Protein AF-A0A210QZW3-F1 (afdb_monomer)

InterPro domains:
  IPR011598 Myc-type, basic helix-loop-helix (bHLH) domain [PF00010] (37-69)
  IPR011598 Myc-type, basic helix-loop-helix (bHLH) domain [PS50888] (17-69)
  IPR036638 Helix-loop-helix DNA-binding domain superfamily [G3DSA:4.10.280.10] (28-85)
  IPR036638 Helix-loop-helix DNA-binding domain superfamily [SSF47459] (36-73)

Radius of gyration: 28.35 Å; Cα contacts (8 Å, |Δi|>4): 28; chains: 1; bounding box: 64×70×61 Å

Sequence (133 aa):
MKMVQFNSIKKSKRSSTQTIARKHLKLHLKRVRDREYARLRDMVPSIASKNKVSKVTVIEEAVKYIDELHRALIERLNSKGLQDGVINEANVKEFVHNMMPQTFFKKDESASCFEKQQKVPTFLLQRRGPKSL

Foldseek 3Di:
DDDDDDPDPPPPDDDPVRVVVVVVVVVVVVVVVVVVLLVLQCPQVVRNPPPDDDSVRSVVSSVVVVVVVVVVVVVVCVVVPPDPDDPDVVVVVVVCPVVDPPVVPPPPPPPPPPPPPPPPPPVPPDDPDDDDD

pLDDT: mean 76.06, std 19.1, range [36.03, 98.5]

Secondary structure (DSSP, 8-state):
---------------HHHHHHHHHHHHHHHHHHHHHHHHHHHH-HHHHT-S---HHHHHHHHHHHHHHHHHHHHHHHHHTT--TT---HHHHHHHHHHHS-GGGGS--TT-----------GGG----PPPP-

Mean predicted aligned error: 16.61 Å

Organism: Mizuhopecten yessoensis (NCBI:txid6573)

Solvent-accessible surface area (backbone atoms only — not comparable to full-atom values): 8670 Å² total; per-residue (Å²): 136,86,83,83,81,78,82,76,80,76,80,74,78,75,51,70,68,59,54,52,54,51,50,52,51,54,50,51,57,47,51,53,52,55,50,53,53,49,55,51,31,62,72,29,79,95,46,43,86,48,93,82,72,53,74,65,56,50,52,56,52,42,52,52,51,52,53,53,52,51,52,55,49,52,53,52,41,48,75,70,66,65,58,94,87,72,89,42,71,65,59,51,50,53,49,50,55,75,73,43,68,75,76,76,74,58,76,70,83,72,80,77,75,78,78,82,77,81,66,74,61,75,89,73,67,77,80,78,72,84,82,80,132

Nearest PDB structures (foldseek):
  2lfh-assembly1_B  TM=8.316E-01  e=2.696E+00  Homo sapiens

Structure (mmCIF, N/CA/C/O backbone):
data_AF-A0A210QZW3-F1
#
_entry.id   AF-A0A210QZW3-F1
#
loop_
_atom_site.group_PDB
_atom_site.id
_atom_site.type_symbol
_atom_site.label_atom_id
_atom_site.label_alt_id
_atom_site.label_comp_id
_atom_site.label_asym_id
_atom_site.label_entity_id
_atom_site.label_seq_id
_atom_site.pdbx_PDB_ins_code
_atom_site.Cartn_x
_atom_site.Cartn_y
_atom_site.Cartn_z
_atom_site.occupancy
_atom_site.B_iso_or_equiv
_atom_site.auth_seq_id
_atom_site.auth_comp_id
_atom_site.auth_asym_id
_atom_site.auth_atom_id
_atom_site.pdbx_PDB_model_num
ATOM 1 N N . MET A 1 1 ? 52.819 34.566 -19.203 1.00 49.50 1 MET A N 1
ATOM 2 C CA . MET A 1 1 ? 51.460 34.040 -18.933 1.00 49.50 1 MET A CA 1
ATOM 3 C C . MET A 1 1 ? 51.534 32.516 -18.955 1.00 49.50 1 MET A C 1
ATOM 5 O O . MET A 1 1 ? 51.955 31.971 -19.965 1.00 49.50 1 MET A O 1
ATOM 9 N N . LYS A 1 2 ? 51.258 31.827 -17.837 1.00 44.25 2 LYS A N 1
ATOM 10 C CA . LYS A 1 2 ? 51.309 30.353 -17.759 1.00 44.25 2 LYS A CA 1
ATOM 11 C C . LYS A 1 2 ? 49.942 29.792 -18.157 1.00 44.25 2 LYS A C 1
ATOM 13 O O . LYS A 1 2 ? 48.949 30.113 -17.515 1.00 44.25 2 LYS A O 1
ATOM 18 N N . MET A 1 3 ? 49.896 28.983 -19.214 1.00 46.06 3 MET A N 1
ATOM 19 C CA . MET A 1 3 ? 48.684 28.263 -19.604 1.00 46.06 3 MET A CA 1
ATOM 20 C C . MET A 1 3 ? 48.433 27.113 -18.629 1.00 46.06 3 MET A C 1
ATOM 22 O O . MET A 1 3 ? 49.252 26.204 -18.503 1.00 46.06 3 MET A O 1
ATOM 26 N N . VAL A 1 4 ? 47.298 27.162 -17.936 1.00 56.53 4 VAL A N 1
ATOM 27 C CA . VAL A 1 4 ? 46.815 26.075 -17.082 1.00 56.53 4 VAL A CA 1
ATOM 28 C C . VAL A 1 4 ? 46.264 24.981 -17.995 1.00 56.53 4 VAL A C 1
ATOM 30 O O . VAL A 1 4 ? 45.258 25.173 -18.675 1.00 56.53 4 VAL A O 1
ATOM 33 N N . GLN A 1 5 ? 46.949 23.840 -18.052 1.00 56.00 5 GLN A N 1
ATOM 34 C CA . GLN A 1 5 ? 46.470 22.665 -18.773 1.00 56.00 5 GLN A CA 1
ATOM 35 C C . GLN A 1 5 ? 45.329 22.020 -17.980 1.00 56.00 5 GLN A C 1
ATOM 37 O O . GLN A 1 5 ? 45.529 21.503 -16.882 1.00 56.00 5 GLN A O 1
ATOM 42 N N . PHE A 1 6 ? 44.120 22.040 -18.537 1.00 57.53 6 PHE A N 1
ATOM 43 C CA . PHE A 1 6 ? 42.998 21.279 -18.001 1.00 57.53 6 PHE A CA 1
ATOM 44 C C . PHE A 1 6 ? 43.184 19.799 -18.354 1.00 57.53 6 PHE A C 1
ATOM 46 O O . PHE A 1 6 ? 43.071 19.401 -19.514 1.00 57.53 6 PHE A O 1
ATOM 53 N N . ASN A 1 7 ? 43.465 18.971 -17.347 1.00 56.75 7 ASN A N 1
ATOM 54 C CA . ASN A 1 7 ? 43.489 17.519 -17.493 1.00 56.75 7 ASN A CA 1
ATOM 55 C C . ASN A 1 7 ? 42.099 17.019 -17.909 1.00 56.75 7 ASN A C 1
ATOM 57 O O . ASN A 1 7 ? 41.169 16.958 -17.105 1.00 56.75 7 ASN A O 1
ATOM 61 N N . SER A 1 8 ? 41.961 16.642 -19.179 1.00 57.78 8 SER A N 1
ATOM 62 C CA . SER A 1 8 ? 40.765 15.980 -19.691 1.00 57.78 8 SER A CA 1
ATOM 63 C C . SER A 1 8 ? 40.627 14.615 -19.011 1.00 57.78 8 SER A C 1
ATOM 65 O O . SER A 1 8 ? 41.413 13.697 -19.261 1.00 57.78 8 SER A O 1
ATOM 67 N N . ILE A 1 9 ? 39.652 14.485 -18.105 1.00 63.25 9 ILE A N 1
ATOM 68 C CA . ILE A 1 9 ? 39.302 13.222 -17.447 1.00 63.25 9 ILE A CA 1
ATOM 69 C C . ILE A 1 9 ? 38.885 12.241 -18.547 1.00 63.25 9 ILE A C 1
ATOM 71 O O . ILE A 1 9 ? 37.761 12.280 -19.052 1.00 63.25 9 ILE A O 1
ATOM 75 N N . LYS A 1 10 ? 39.808 11.360 -18.945 1.00 57.06 10 LYS A N 1
ATOM 76 C CA . LYS A 1 10 ? 39.552 10.304 -19.927 1.00 57.06 10 LYS A CA 1
ATOM 77 C C . LYS A 1 10 ? 38.410 9.434 -19.397 1.00 57.06 10 LYS A C 1
ATOM 79 O O . LYS A 1 10 ? 38.593 8.663 -18.455 1.00 57.06 10 LYS A O 1
ATOM 84 N N . LYS A 1 11 ? 37.217 9.547 -19.991 1.00 55.38 11 LYS A N 1
ATOM 85 C CA . LYS A 1 11 ? 36.086 8.646 -19.724 1.00 55.38 11 LYS A CA 1
ATOM 86 C C . LYS A 1 11 ? 36.483 7.240 -20.183 1.00 55.38 11 LYS A C 1
ATOM 88 O O . LYS A 1 11 ? 36.298 6.887 -21.344 1.00 55.38 11 LYS A O 1
ATOM 93 N N . SER A 1 12 ? 37.073 6.455 -19.282 1.00 62.25 12 SER A N 1
ATOM 94 C CA . SER A 1 12 ? 37.402 5.050 -19.526 1.00 62.25 12 SER A CA 1
ATOM 95 C C . SER A 1 12 ? 36.129 4.307 -19.935 1.00 62.25 12 SER A C 1
ATOM 97 O O . SER A 1 12 ? 35.140 4.280 -19.192 1.00 62.25 12 SER A O 1
ATOM 99 N N . LYS A 1 13 ? 36.121 3.767 -21.160 1.00 68.25 13 LYS A N 1
ATOM 100 C CA . LYS A 1 13 ? 35.009 2.973 -21.685 1.00 68.25 13 LYS A CA 1
ATOM 101 C C . LYS A 1 13 ? 34.882 1.734 -20.802 1.00 68.25 13 LYS A C 1
ATOM 103 O O . LYS A 1 13 ? 35.793 0.916 -20.724 1.00 68.25 13 LYS A O 1
ATOM 108 N N . ARG A 1 14 ? 33.762 1.632 -20.089 1.00 70.25 14 ARG A N 1
ATOM 109 C CA . ARG A 1 14 ? 33.485 0.519 -19.175 1.00 70.25 14 ARG A CA 1
ATOM 110 C C . ARG A 1 14 ? 33.540 -0.800 -19.943 1.00 70.25 14 ARG A C 1
ATOM 112 O O . ARG A 1 14 ? 32.916 -0.921 -20.994 1.00 70.25 14 ARG A O 1
ATOM 119 N N . SER A 1 15 ? 34.254 -1.784 -19.399 1.00 83.62 15 SER A N 1
ATOM 120 C CA . SER A 1 15 ? 34.321 -3.132 -19.974 1.00 83.62 15 SER A CA 1
ATOM 121 C C . SER A 1 15 ? 32.919 -3.753 -20.085 1.00 83.62 15 SER A C 1
ATOM 123 O O . SER A 1 15 ? 32.055 -3.519 -19.231 1.00 83.62 15 SER A O 1
ATOM 125 N N . SER A 1 16 ? 32.690 -4.562 -21.125 1.00 86.94 16 SER A N 1
ATOM 126 C CA . SER A 1 16 ? 31.427 -5.284 -21.357 1.00 86.94 16 SER A CA 1
ATOM 127 C C . SER A 1 16 ? 30.983 -6.065 -20.110 1.00 86.94 16 SER A C 1
ATOM 129 O O . SER A 1 16 ? 29.848 -5.920 -19.649 1.00 86.94 16 SER A O 1
ATOM 131 N N . THR A 1 17 ? 31.919 -6.761 -19.455 1.00 86.94 17 THR A N 1
ATOM 132 C CA . THR A 1 17 ? 31.678 -7.499 -18.204 1.00 86.94 17 THR A CA 1
ATOM 133 C C . THR A 1 17 ? 31.187 -6.588 -17.077 1.00 86.94 17 THR A C 1
ATOM 135 O O . THR A 1 17 ? 30.251 -6.931 -16.355 1.00 86.94 17 THR A O 1
ATOM 138 N N . GLN A 1 18 ? 31.757 -5.383 -16.953 1.00 89.50 18 GLN A N 1
ATOM 139 C CA . GLN A 1 18 ? 31.333 -4.404 -15.947 1.00 89.50 18 GLN A CA 1
ATOM 140 C C . GLN A 1 18 ? 29.904 -3.908 -16.214 1.00 89.50 18 GLN A C 1
ATOM 142 O O . GLN A 1 18 ? 29.139 -3.656 -15.279 1.00 89.50 18 GLN A O 1
ATOM 147 N N . THR A 1 19 ? 29.527 -3.774 -17.484 1.00 91.06 19 THR A N 1
ATOM 148 C CA . THR A 1 19 ? 28.177 -3.362 -17.883 1.00 91.06 19 THR A CA 1
ATOM 149 C C . THR A 1 19 ? 27.149 -4.444 -17.556 1.00 91.06 19 THR A C 1
ATOM 151 O O . THR A 1 19 ? 26.099 -4.138 -16.982 1.00 91.06 19 THR A O 1
ATOM 154 N N . ILE A 1 20 ? 27.474 -5.711 -17.832 1.00 93.00 20 ILE A N 1
ATOM 155 C CA . ILE A 1 20 ? 26.628 -6.864 -17.496 1.00 93.00 20 ILE A CA 1
ATOM 156 C C . ILE A 1 20 ? 26.433 -6.958 -15.978 1.00 93.00 20 ILE A C 1
ATOM 158 O O . ILE A 1 20 ? 25.292 -6.971 -15.5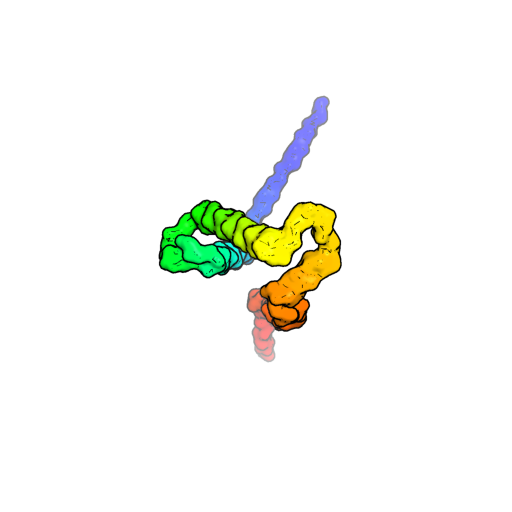12 1.00 93.00 20 ILE A O 1
ATOM 162 N N . ALA A 1 21 ? 27.514 -6.917 -15.193 1.00 93.88 21 ALA A N 1
ATOM 163 C CA . ALA A 1 21 ? 27.440 -6.979 -13.731 1.00 93.88 21 ALA A CA 1
ATOM 164 C C . ALA A 1 21 ? 26.524 -5.885 -13.146 1.00 93.88 21 ALA A C 1
ATOM 166 O O . ALA A 1 21 ? 25.654 -6.158 -12.315 1.00 93.88 21 ALA A O 1
ATOM 167 N N . ARG A 1 22 ? 26.637 -4.648 -13.648 1.00 91.81 22 ARG A N 1
ATOM 168 C CA . ARG A 1 22 ? 25.761 -3.533 -13.247 1.00 91.81 22 ARG A CA 1
ATOM 169 C C . ARG A 1 22 ? 24.295 -3.769 -13.606 1.00 91.81 22 ARG A C 1
ATOM 171 O O . ARG A 1 22 ? 23.417 -3.412 -12.821 1.00 91.81 22 ARG A O 1
ATOM 178 N N . LYS A 1 23 ? 24.016 -4.361 -14.771 1.00 94.94 23 LYS A N 1
ATOM 179 C CA . LYS A 1 23 ? 22.649 -4.702 -15.192 1.00 94.94 23 LYS A CA 1
ATOM 180 C C . LYS A 1 23 ? 22.024 -5.730 -14.247 1.00 94.94 23 LYS A C 1
ATOM 182 O O . LYS A 1 23 ? 20.883 -5.534 -13.827 1.00 94.94 23 LYS A O 1
ATOM 187 N N . HIS A 1 24 ? 22.775 -6.763 -13.863 1.00 95.38 24 HIS A N 1
ATOM 188 C CA . HIS A 1 24 ? 22.319 -7.760 -12.888 1.00 95.38 24 HIS A CA 1
ATOM 189 C C . HIS A 1 24 ? 22.030 -7.137 -11.521 1.00 95.38 24 HIS A C 1
ATOM 191 O O . HIS A 1 24 ? 20.953 -7.372 -10.972 1.00 95.38 24 HIS A O 1
ATOM 197 N N . LEU A 1 25 ? 22.924 -6.281 -11.016 1.00 96.00 25 LEU A N 1
ATOM 198 C CA . LEU A 1 25 ? 22.706 -5.563 -9.757 1.00 96.00 25 LEU A CA 1
ATOM 199 C C . LEU A 1 25 ? 21.445 -4.688 -9.814 1.00 96.00 25 LEU A C 1
ATOM 201 O O . LEU A 1 25 ? 20.597 -4.760 -8.927 1.00 96.00 25 LEU A O 1
ATOM 205 N N . LYS A 1 26 ? 21.272 -3.902 -10.884 1.00 96.31 26 LYS A N 1
ATOM 206 C CA . LYS A 1 26 ? 20.090 -3.042 -11.066 1.00 96.31 26 LYS A CA 1
ATOM 207 C C . LYS A 1 26 ? 18.792 -3.853 -11.082 1.00 96.31 26 LYS A C 1
ATOM 209 O O . LYS A 1 26 ? 17.797 -3.432 -10.494 1.00 96.31 26 LYS A O 1
ATOM 214 N N . LEU A 1 27 ? 18.796 -5.007 -11.749 1.00 97.38 27 LEU A N 1
ATOM 215 C CA . LEU A 1 27 ? 17.643 -5.901 -11.798 1.00 97.38 27 LEU A CA 1
ATOM 216 C C . LEU A 1 27 ? 17.353 -6.527 -10.430 1.00 97.38 27 LEU A C 1
ATOM 218 O O . LEU A 1 27 ? 16.194 -6.581 -10.027 1.00 97.38 27 LEU A O 1
ATOM 222 N N . HIS A 1 28 ? 18.387 -6.951 -9.703 1.00 96.69 28 HIS A N 1
ATOM 223 C CA . HIS A 1 28 ? 18.249 -7.476 -8.347 1.00 96.69 28 HIS A CA 1
ATOM 224 C C . HIS A 1 28 ? 17.625 -6.437 -7.404 1.00 96.69 28 HIS A C 1
ATOM 226 O O . HIS A 1 28 ? 16.592 -6.709 -6.798 1.00 96.69 28 HIS A O 1
ATOM 232 N N . LEU A 1 29 ? 18.158 -5.212 -7.375 1.00 97.50 29 LEU A N 1
ATOM 233 C CA . LEU A 1 29 ? 17.609 -4.120 -6.562 1.00 97.50 29 LEU A CA 1
ATOM 234 C C . LEU A 1 29 ? 16.174 -3.750 -6.959 1.00 97.50 29 LEU A C 1
ATOM 236 O O . LEU A 1 29 ? 15.365 -3.374 -6.112 1.00 97.50 29 LEU A O 1
ATOM 240 N N . LYS A 1 30 ? 15.827 -3.851 -8.248 1.00 97.25 30 LYS A N 1
ATOM 241 C CA . LYS A 1 30 ? 14.441 -3.680 -8.697 1.00 97.25 30 LYS A CA 1
ATOM 242 C C .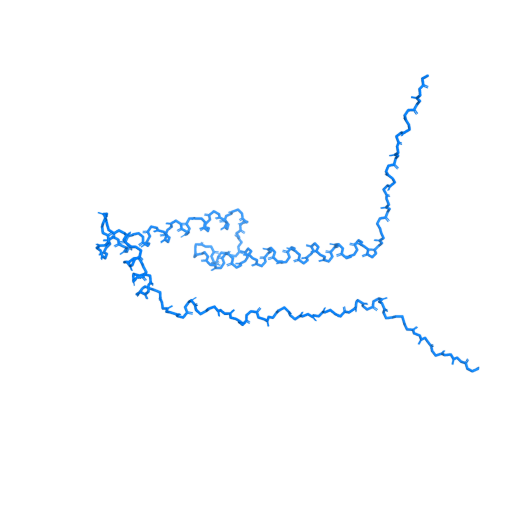 LYS A 1 30 ? 13.531 -4.753 -8.089 1.00 97.25 30 LYS A C 1
ATOM 244 O O . LYS A 1 30 ? 12.509 -4.390 -7.523 1.00 97.25 30 LYS A O 1
ATOM 249 N N . ARG A 1 31 ? 13.921 -6.030 -8.152 1.00 97.44 31 ARG A N 1
ATOM 250 C CA . ARG A 1 31 ? 13.135 -7.138 -7.580 1.00 97.44 31 ARG A CA 1
ATOM 251 C C . ARG A 1 31 ? 12.934 -6.994 -6.077 1.00 97.44 31 ARG A C 1
ATOM 253 O O . ARG A 1 31 ? 11.826 -7.215 -5.612 1.00 97.44 31 ARG A O 1
ATOM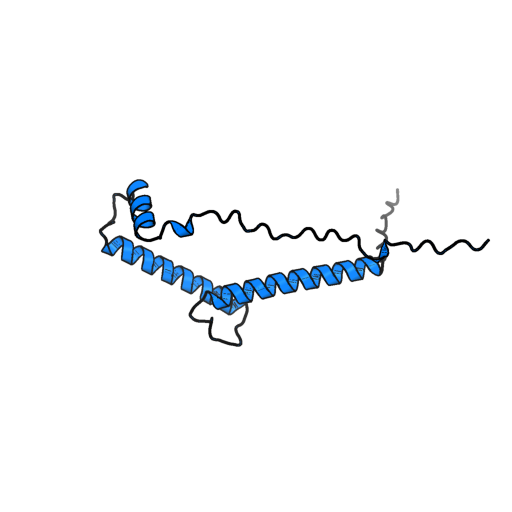 260 N N . VAL A 1 32 ? 13.976 -6.599 -5.342 1.00 97.50 32 VAL A N 1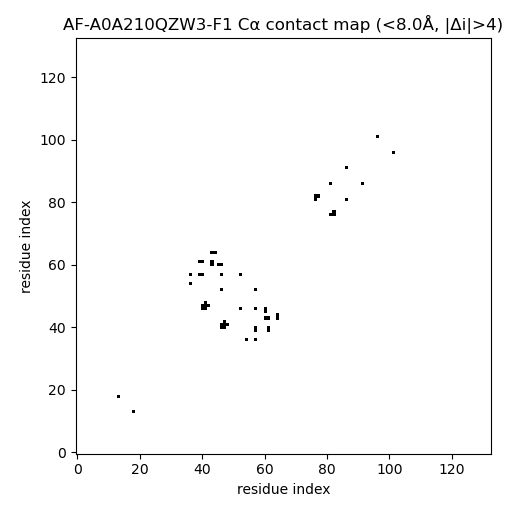
ATOM 261 C CA . VAL A 1 32 ? 13.868 -6.343 -3.897 1.00 97.50 32 VAL A CA 1
ATOM 262 C C . VAL A 1 32 ? 12.826 -5.260 -3.633 1.00 97.50 32 VAL A C 1
ATOM 264 O O . VAL A 1 32 ? 11.886 -5.496 -2.888 1.00 97.50 32 VAL A O 1
ATOM 267 N N . ARG A 1 33 ? 12.920 -4.111 -4.315 1.00 96.44 33 ARG A N 1
ATOM 268 C CA . ARG A 1 33 ? 11.926 -3.037 -4.156 1.00 96.44 33 ARG A CA 1
ATOM 269 C C . ARG A 1 33 ? 10.512 -3.498 -4.494 1.00 96.44 33 ARG A C 1
ATOM 271 O O . ARG A 1 33 ? 9.590 -3.188 -3.754 1.00 96.44 33 ARG A O 1
ATOM 278 N N . ASP A 1 34 ? 10.334 -4.214 -5.600 1.00 95.62 34 ASP A N 1
ATOM 279 C CA . ASP A 1 34 ? 9.008 -4.672 -6.021 1.00 95.62 34 ASP A CA 1
ATOM 280 C C . ASP A 1 34 ? 8.423 -5.700 -5.026 1.00 95.62 34 ASP A C 1
ATOM 282 O O . ASP A 1 34 ? 7.225 -5.656 -4.752 1.00 95.62 34 ASP A O 1
ATOM 286 N N . ARG A 1 35 ? 9.263 -6.546 -4.407 1.00 96.62 35 ARG A N 1
ATOM 287 C CA . ARG A 1 35 ? 8.862 -7.454 -3.318 1.00 96.62 35 ARG A CA 1
ATOM 288 C C . ARG A 1 35 ? 8.4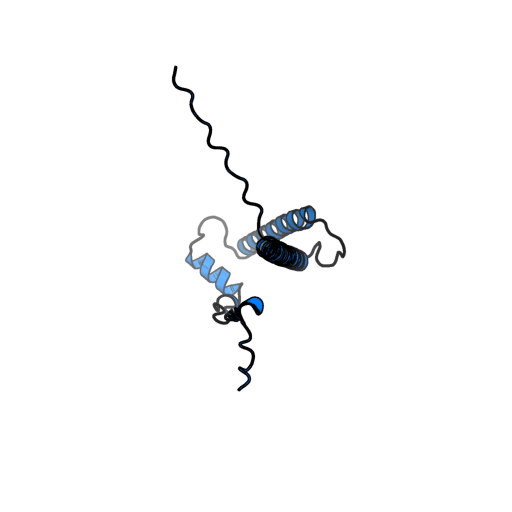10 -6.694 -2.072 1.00 96.62 35 ARG A C 1
ATOM 290 O O . ARG A 1 35 ? 7.371 -7.031 -1.519 1.00 96.62 35 ARG A O 1
ATOM 297 N N . GLU A 1 36 ? 9.159 -5.680 -1.645 1.00 96.81 36 GLU A N 1
ATOM 298 C CA . GLU A 1 36 ? 8.787 -4.889 -0.464 1.00 96.81 36 GLU A CA 1
ATOM 299 C C . GLU A 1 36 ? 7.487 -4.104 -0.693 1.00 96.81 36 GLU A C 1
ATOM 301 O O . GLU A 1 36 ? 6.646 -4.041 0.198 1.00 96.81 36 GLU A O 1
ATOM 306 N N . TYR A 1 37 ? 7.257 -3.584 -1.906 1.00 96.19 37 TYR A N 1
ATOM 307 C CA . TYR A 1 37 ? 5.974 -2.958 -2.251 1.00 96.19 37 TYR A CA 1
ATOM 308 C C . TYR A 1 37 ? 4.806 -3.947 -2.216 1.00 96.19 37 TYR A C 1
ATOM 310 O O . TYR A 1 37 ? 3.730 -3.585 -1.744 1.00 96.19 37 TYR A O 1
ATOM 318 N N . ALA A 1 38 ? 5.002 -5.173 -2.711 1.00 95.31 38 ALA A N 1
ATOM 319 C CA . ALA A 1 38 ? 3.980 -6.215 -2.634 1.00 95.31 38 ALA A CA 1
ATOM 320 C C . ALA A 1 38 ? 3.676 -6.570 -1.172 1.00 95.31 38 ALA A C 1
ATOM 322 O O . ALA A 1 38 ? 2.525 -6.515 -0.758 1.00 95.31 38 ALA A O 1
ATOM 323 N N . ARG A 1 39 ? 4.720 -6.796 -0.366 1.00 97.06 39 ARG A N 1
ATOM 324 C CA . ARG A 1 39 ? 4.582 -7.093 1.062 1.00 97.06 39 ARG A CA 1
ATOM 325 C C . ARG A 1 39 ? 3.842 -5.987 1.812 1.00 97.06 39 ARG A C 1
ATOM 327 O O . ARG A 1 39 ? 2.966 -6.287 2.614 1.00 97.06 39 ARG A O 1
ATOM 334 N N . LEU A 1 40 ? 4.179 -4.720 1.560 1.00 97.56 40 LEU A N 1
ATOM 335 C CA . LEU A 1 40 ? 3.478 -3.595 2.176 1.00 97.56 40 LEU A CA 1
ATOM 336 C C . LEU A 1 40 ? 2.002 -3.569 1.774 1.00 97.56 40 LEU A C 1
ATOM 338 O O . LEU A 1 40 ? 1.146 -3.433 2.638 1.00 97.56 40 LEU A O 1
ATOM 342 N N . ARG A 1 41 ? 1.697 -3.753 0.485 1.00 97.31 41 ARG A N 1
ATOM 343 C CA . ARG A 1 41 ? 0.313 -3.812 -0.000 1.00 97.31 41 ARG A CA 1
ATOM 344 C C . ARG A 1 41 ? -0.488 -4.928 0.674 1.00 97.31 41 ARG A C 1
ATOM 346 O O . ARG A 1 41 ? -1.633 -4.688 1.040 1.00 97.31 41 ARG A O 1
ATOM 353 N N . ASP A 1 42 ? 0.098 -6.108 0.843 1.00 96.88 42 ASP A N 1
ATOM 354 C CA . ASP A 1 42 ? -0.582 -7.252 1.459 1.00 96.88 42 ASP A CA 1
ATOM 355 C C . ASP A 1 42 ? -0.915 -7.002 2.942 1.00 96.88 42 ASP A C 1
ATOM 357 O O . ASP A 1 42 ? -1.903 -7.530 3.447 1.00 96.88 42 ASP A O 1
ATOM 361 N N . MET A 1 43 ? -0.126 -6.171 3.637 1.00 97.19 43 MET A N 1
ATOM 362 C CA . MET A 1 43 ? -0.360 -5.802 5.042 1.00 97.19 43 MET A CA 1
ATOM 363 C C . MET A 1 43 ? -1.435 -4.725 5.235 1.00 97.19 43 MET A C 1
ATOM 365 O O . MET A 1 43 ? -1.918 -4.563 6.354 1.00 97.19 43 MET A O 1
ATOM 369 N N . VAL A 1 44 ? -1.791 -3.969 4.191 1.00 97.75 44 VAL A N 1
ATOM 370 C CA . VAL A 1 44 ? -2.737 -2.847 4.288 1.00 97.75 44 VAL A CA 1
ATOM 371 C C . VAL A 1 44 ? -4.134 -3.311 3.845 1.00 97.75 44 VAL A C 1
ATOM 373 O O . VAL A 1 44 ? -4.351 -3.541 2.648 1.00 97.75 44 VAL A O 1
ATOM 376 N N . PRO A 1 45 ? -5.119 -3.420 4.762 1.00 97.12 45 PRO A N 1
ATOM 377 C CA . PRO A 1 45 ? -6.407 -4.060 4.475 1.00 97.12 45 PRO A CA 1
ATOM 378 C C . PRO A 1 45 ? -7.188 -3.421 3.321 1.00 97.12 45 PRO A C 1
ATOM 380 O O . PRO A 1 45 ? -7.794 -4.128 2.516 1.00 97.12 45 PRO A O 1
ATOM 383 N N . SER A 1 46 ? -7.136 -2.092 3.187 1.00 96.94 46 SER A N 1
ATOM 384 C CA . SER A 1 46 ? -7.881 -1.346 2.163 1.00 96.94 46 SER A CA 1
ATOM 385 C C . SER A 1 46 ? -7.407 -1.613 0.726 1.00 96.94 46 SER A C 1
ATOM 387 O O . SER A 1 46 ? -8.124 -1.300 -0.234 1.00 96.94 46 SER A O 1
ATOM 389 N N . ILE A 1 47 ? -6.204 -2.173 0.547 1.00 97.25 47 ILE A N 1
ATOM 390 C CA . ILE A 1 47 ? -5.569 -2.388 -0.763 1.00 97.25 47 ILE A CA 1
ATOM 391 C C . ILE A 1 47 ? -5.059 -3.815 -0.997 1.00 97.25 47 ILE A C 1
ATOM 393 O O . ILE A 1 47 ? -4.688 -4.129 -2.133 1.00 97.25 47 ILE A O 1
ATOM 397 N N . ALA A 1 48 ? -5.076 -4.690 0.011 1.00 96.31 48 ALA A N 1
ATOM 398 C CA . ALA A 1 48 ? -4.597 -6.068 -0.105 1.00 96.31 48 ALA A CA 1
ATOM 399 C C . ALA A 1 48 ? -5.278 -6.819 -1.271 1.00 96.31 48 ALA A C 1
ATOM 401 O O . ALA A 1 48 ? -4.616 -7.356 -2.163 1.00 96.31 48 ALA A O 1
ATOM 402 N N . SER A 1 49 ? -6.609 -6.736 -1.361 1.00 94.62 49 SER A N 1
ATOM 403 C CA . SER A 1 49 ? -7.414 -7.408 -2.396 1.00 94.62 49 SER A CA 1
ATOM 404 C C . SER A 1 49 ? -7.360 -6.753 -3.789 1.00 94.62 49 SER A C 1
ATOM 406 O O . SER A 1 49 ? -7.844 -7.329 -4.765 1.00 94.62 49 SER A O 1
ATOM 408 N N . LYS A 1 50 ? -6.779 -5.553 -3.933 1.00 93.75 50 LYS A N 1
ATOM 409 C CA . LYS A 1 50 ? -6.857 -4.752 -5.171 1.00 93.75 50 LYS A CA 1
ATOM 410 C C . LYS A 1 50 ? -5.727 -5.061 -6.146 1.00 93.75 50 LYS A C 1
ATOM 412 O O . LYS A 1 50 ? -4.626 -4.565 -5.979 1.00 93.75 50 LYS A O 1
ATOM 417 N N . ASN A 1 51 ? -6.003 -5.759 -7.246 1.00 86.62 51 ASN A N 1
ATOM 418 C CA . ASN A 1 51 ? -4.978 -6.219 -8.201 1.00 86.62 51 ASN A CA 1
ATOM 419 C C . ASN A 1 51 ? -3.990 -5.150 -8.717 1.00 86.62 51 ASN A C 1
ATOM 421 O O . ASN A 1 51 ? -2.803 -5.449 -8.864 1.00 86.62 51 ASN A O 1
ATOM 425 N N . LYS A 1 52 ? -4.451 -3.924 -8.995 1.00 91.88 52 LYS A N 1
ATOM 426 C CA . LYS A 1 52 ? -3.627 -2.837 -9.551 1.00 91.88 52 LYS A CA 1
ATOM 427 C C . LYS A 1 52 ? -3.725 -1.596 -8.668 1.00 91.88 52 LYS A C 1
ATOM 429 O O . LYS A 1 52 ? -4.750 -0.925 -8.663 1.00 91.88 52 LYS A O 1
ATOM 434 N N . VAL A 1 53 ? -2.644 -1.286 -7.958 1.00 95.00 53 VAL A N 1
ATOM 435 C CA . VAL A 1 53 ? -2.536 -0.112 -7.082 1.00 95.00 53 VAL A CA 1
ATOM 436 C C . VAL A 1 53 ? -1.221 0.599 -7.380 1.00 95.00 53 VAL A C 1
ATOM 438 O O . VAL A 1 53 ? -0.191 -0.047 -7.591 1.00 95.00 53 VAL A O 1
ATOM 441 N N . SER A 1 54 ? -1.258 1.929 -7.452 1.00 97.00 54 SER A N 1
ATOM 442 C CA . SER A 1 54 ? -0.058 2.728 -7.703 1.00 97.00 54 SER A CA 1
ATOM 443 C C . SER A 1 54 ? 0.866 2.721 -6.478 1.00 97.00 54 SER A C 1
ATOM 445 O O . SER A 1 54 ? 0.403 2.599 -5.347 1.00 97.00 54 SER A O 1
ATOM 447 N N . LYS A 1 55 ? 2.180 2.895 -6.679 1.00 95.69 55 LYS A N 1
ATOM 448 C CA . LYS A 1 55 ? 3.142 2.957 -5.563 1.00 95.69 55 LYS A CA 1
ATOM 449 C C . LYS A 1 55 ? 2.831 4.092 -4.586 1.00 95.69 55 LYS A C 1
ATOM 451 O O . LYS A 1 55 ? 3.032 3.904 -3.398 1.00 95.69 55 LYS A O 1
ATOM 456 N N . VAL A 1 56 ? 2.338 5.228 -5.082 1.00 97.69 56 VAL A N 1
ATOM 457 C CA . VAL A 1 56 ? 1.943 6.375 -4.248 1.00 97.69 56 VAL A CA 1
ATOM 458 C C . VAL A 1 56 ? 0.762 5.989 -3.363 1.00 97.69 56 VAL A C 1
ATOM 460 O O . VAL A 1 56 ? 0.854 6.092 -2.148 1.00 97.69 56 VAL A O 1
ATOM 463 N N . THR A 1 57 ? -0.276 5.399 -3.958 1.00 97.69 57 THR A N 1
ATOM 464 C CA . THR A 1 57 ? -1.467 4.942 -3.230 1.00 97.69 57 THR A CA 1
ATOM 465 C C . THR A 1 57 ? -1.137 3.883 -2.178 1.00 97.69 57 THR A C 1
ATOM 467 O O . THR A 1 57 ? -1.705 3.916 -1.096 1.00 97.69 57 THR A O 1
ATOM 470 N N . VAL A 1 58 ? -0.200 2.959 -2.449 1.00 97.94 58 VAL A N 1
ATOM 471 C CA . VAL A 1 58 ? 0.250 1.985 -1.433 1.00 97.94 58 VAL A CA 1
ATOM 472 C C . VAL A 1 58 ? 0.797 2.695 -0.192 1.00 97.94 58 VAL A C 1
ATOM 474 O O . VAL A 1 58 ? 0.502 2.279 0.923 1.00 97.94 58 VAL A O 1
ATOM 477 N N . ILE A 1 59 ? 1.580 3.761 -0.377 1.00 98.31 59 ILE A N 1
ATOM 478 C CA . ILE A 1 59 ? 2.167 4.518 0.733 1.00 98.31 59 ILE A CA 1
ATOM 479 C C . ILE A 1 59 ? 1.101 5.339 1.463 1.00 98.31 59 ILE A C 1
ATOM 481 O O . ILE A 1 59 ? 1.049 5.298 2.686 1.00 98.31 59 ILE A O 1
ATOM 485 N N . GLU A 1 60 ? 0.236 6.045 0.735 1.00 98.44 60 GLU A N 1
ATOM 486 C CA . GLU A 1 60 ? -0.836 6.856 1.329 1.00 98.44 60 GLU A CA 1
ATOM 487 C C . GLU A 1 60 ? -1.783 6.010 2.186 1.00 98.44 60 GLU A C 1
ATOM 489 O O . GLU A 1 60 ? -2.102 6.376 3.315 1.00 98.44 60 GLU A O 1
ATOM 494 N N . GLU A 1 61 ? -2.197 4.851 1.674 1.00 98.38 61 GLU A N 1
ATOM 495 C CA . GLU A 1 61 ? -3.083 3.941 2.400 1.00 98.38 61 GLU A CA 1
ATOM 496 C C . GLU A 1 61 ? -2.375 3.283 3.589 1.00 98.38 61 GLU A C 1
ATOM 498 O O . GLU A 1 61 ? -2.994 3.078 4.630 1.00 98.38 61 GLU A O 1
ATOM 503 N N . ALA A 1 62 ? -1.070 3.013 3.483 1.00 98.44 62 ALA A N 1
ATOM 504 C CA . ALA A 1 62 ? -0.287 2.526 4.615 1.00 98.44 62 ALA A CA 1
ATOM 505 C C . ALA A 1 62 ? -0.220 3.553 5.755 1.00 98.44 62 ALA A C 1
ATOM 507 O O . ALA A 1 62 ? -0.366 3.176 6.915 1.00 98.44 62 ALA A O 1
ATOM 508 N N . VAL A 1 63 ? -0.035 4.840 5.439 1.00 98.50 63 VAL A N 1
ATOM 509 C CA . VAL A 1 63 ? -0.030 5.913 6.447 1.00 98.50 63 VAL A CA 1
ATOM 510 C C . VAL A 1 63 ? -1.387 5.999 7.146 1.00 98.50 63 VAL A C 1
ATOM 512 O O . VAL A 1 63 ? -1.433 5.984 8.373 1.00 98.50 63 VAL A O 1
ATOM 515 N N . LYS A 1 64 ? -2.492 5.983 6.388 1.00 98.44 64 LYS A N 1
ATOM 516 C CA . LYS A 1 64 ? -3.844 5.978 6.974 1.00 98.44 64 LYS A CA 1
ATOM 517 C C . LYS A 1 64 ? -4.062 4.789 7.902 1.00 98.44 64 LYS A C 1
ATOM 519 O O . LYS A 1 64 ? -4.584 4.957 8.997 1.00 98.44 64 LYS A O 1
ATOM 524 N N . TYR A 1 65 ? -3.622 3.602 7.489 1.00 98.38 65 TYR A N 1
ATOM 525 C CA . TYR A 1 65 ? -3.780 2.406 8.305 1.00 98.38 65 TYR A CA 1
ATOM 526 C C . TYR A 1 65 ? -2.971 2.478 9.609 1.00 98.38 65 TYR A C 1
ATOM 528 O O . TYR A 1 65 ? -3.459 2.068 10.659 1.00 98.38 65 TYR A O 1
ATOM 536 N N . ILE A 1 66 ? -1.765 3.056 9.578 1.00 97.75 66 ILE A N 1
ATOM 537 C CA . ILE A 1 66 ? -0.990 3.338 10.797 1.00 97.75 66 ILE A CA 1
ATOM 538 C C . ILE A 1 66 ? -1.776 4.270 11.729 1.00 97.75 66 ILE A C 1
ATOM 540 O O . ILE A 1 66 ? -1.894 3.980 12.919 1.00 97.75 66 ILE A O 1
ATOM 544 N N . ASP A 1 67 ? -2.357 5.348 11.200 1.00 97.81 67 ASP A N 1
ATOM 545 C CA . ASP A 1 67 ? -3.137 6.299 12.000 1.00 97.81 67 ASP A CA 1
ATOM 546 C C . ASP A 1 67 ? -4.394 5.662 12.610 1.00 97.81 67 ASP A C 1
ATOM 548 O O . ASP A 1 67 ? -4.722 5.926 13.769 1.00 97.81 67 ASP A O 1
ATOM 552 N N . GLU A 1 68 ? -5.087 4.801 11.865 1.00 97.56 68 GLU A N 1
ATOM 553 C CA . GLU A 1 68 ? -6.233 4.030 12.361 1.00 97.56 68 GLU A CA 1
ATOM 554 C C . GLU A 1 68 ? -5.829 3.101 13.511 1.00 97.56 68 GLU A C 1
ATOM 556 O O . GLU A 1 68 ? -6.484 3.083 14.557 1.00 97.56 68 GLU A O 1
ATOM 561 N N . LEU A 1 69 ? -4.718 2.374 13.359 1.00 96.38 69 LEU A N 1
ATOM 562 C CA . LEU A 1 69 ? -4.186 1.507 14.411 1.00 96.38 69 LEU A CA 1
ATOM 563 C C . LEU A 1 69 ? -3.763 2.304 15.650 1.00 96.38 69 LEU A C 1
ATOM 565 O O . LEU A 1 69 ? -4.034 1.870 16.772 1.00 96.38 69 LEU A O 1
ATOM 569 N N . HIS A 1 70 ? -3.139 3.471 15.470 1.00 93.12 70 HIS A N 1
ATOM 570 C CA . HIS A 1 70 ? -2.766 4.352 16.578 1.00 93.12 70 HIS A CA 1
ATOM 571 C C . HIS A 1 70 ? -3.992 4.845 17.350 1.00 93.12 70 HIS A C 1
ATOM 573 O O . HIS A 1 70 ? -4.011 4.756 18.579 1.00 93.12 70 HIS A O 1
ATOM 579 N N . ARG A 1 71 ? -5.039 5.307 16.655 1.00 93.31 71 ARG A N 1
ATOM 580 C CA . ARG A 1 71 ? -6.294 5.734 17.300 1.00 93.31 71 ARG A CA 1
ATOM 581 C C . ARG A 1 71 ? -6.952 4.582 18.050 1.00 93.31 71 ARG A C 1
ATOM 583 O O . ARG A 1 71 ? -7.266 4.731 19.227 1.00 93.31 71 ARG A O 1
ATOM 590 N N . ALA A 1 72 ? -7.068 3.416 17.414 1.00 91.12 72 ALA A N 1
ATOM 591 C CA . ALA A 1 72 ? -7.648 2.229 18.037 1.00 91.12 72 ALA A CA 1
ATOM 592 C C . ALA A 1 72 ? -6.865 1.779 19.283 1.00 91.12 72 ALA A C 1
ATOM 594 O O . ALA A 1 72 ? -7.451 1.275 20.242 1.00 91.12 72 ALA A O 1
ATOM 595 N N . LEU A 1 73 ? -5.539 1.950 19.295 1.00 88.62 73 LEU A N 1
ATOM 596 C CA . LEU A 1 73 ? -4.715 1.646 20.462 1.00 88.62 73 LEU A CA 1
ATOM 597 C C . LEU A 1 73 ? -4.976 2.628 21.612 1.00 88.62 73 LEU A C 1
ATOM 599 O O . LEU A 1 73 ? -5.159 2.189 22.748 1.00 88.62 73 LEU A O 1
ATOM 603 N N . ILE A 1 74 ? -5.032 3.928 21.314 1.00 87.19 74 ILE A N 1
ATOM 604 C CA . ILE A 1 74 ? -5.321 4.982 22.299 1.00 87.19 74 ILE A CA 1
ATOM 605 C C . ILE A 1 74 ? -6.716 4.788 22.902 1.00 87.19 74 ILE A C 1
ATOM 607 O O . ILE A 1 74 ? -6.867 4.805 24.120 1.00 87.19 74 ILE A O 1
ATOM 611 N N . GLU A 1 75 ? -7.731 4.523 22.080 1.00 87.75 75 GLU A N 1
ATOM 612 C CA . GLU A 1 75 ? -9.092 4.257 22.561 1.00 87.75 75 GLU A CA 1
ATOM 613 C C . GLU A 1 75 ? -9.136 3.066 23.526 1.00 87.75 75 GLU A C 1
ATOM 615 O O . GLU A 1 75 ? -9.769 3.136 24.581 1.00 87.75 75 GLU A O 1
ATOM 620 N N . ARG A 1 76 ? -8.408 1.984 23.219 1.00 84.81 76 ARG A N 1
ATOM 621 C CA . ARG A 1 76 ? -8.317 0.813 24.104 1.00 84.81 76 ARG A CA 1
ATOM 622 C C . ARG A 1 76 ? -7.620 1.136 25.423 1.00 84.81 76 ARG A C 1
ATOM 624 O O . ARG A 1 76 ? -8.058 0.635 26.458 1.00 84.81 76 ARG A O 1
ATOM 631 N N . LEU A 1 77 ? -6.571 1.955 25.399 1.00 80.12 77 LEU A N 1
ATOM 632 C CA . LEU A 1 77 ? -5.881 2.420 26.607 1.00 80.12 77 LEU A CA 1
ATOM 633 C C . LEU A 1 77 ? -6.824 3.244 27.492 1.00 80.12 77 LEU A C 1
ATOM 635 O O . LEU A 1 77 ? -6.978 2.941 28.677 1.00 80.12 77 LEU A O 1
ATOM 639 N N . ASN A 1 78 ? -7.536 4.194 26.888 1.00 80.06 78 ASN A N 1
ATOM 640 C CA . ASN A 1 78 ? -8.496 5.050 27.583 1.00 80.06 78 ASN A CA 1
ATOM 641 C C . ASN A 1 78 ? -9.669 4.239 28.159 1.00 80.06 78 ASN A C 1
ATOM 643 O O . ASN A 1 78 ? -10.069 4.456 29.303 1.00 80.06 78 ASN A O 1
ATOM 647 N N . SER A 1 79 ? -10.184 3.253 27.413 1.00 79.00 79 SER A N 1
ATOM 648 C CA . SER A 1 79 ? -11.278 2.377 27.869 1.00 79.00 79 SER A CA 1
ATOM 649 C C . SER A 1 79 ? -10.902 1.481 29.055 1.00 79.00 79 SER A C 1
ATOM 651 O O . SER A 1 79 ? -11.773 1.068 29.814 1.00 79.00 79 SER A O 1
ATOM 653 N N . LYS A 1 80 ? -9.607 1.183 29.228 1.00 72.50 80 LYS A N 1
ATOM 654 C CA . LYS A 1 80 ? -9.077 0.335 30.307 1.00 72.50 80 LYS A CA 1
ATOM 655 C C . LYS A 1 80 ? -8.571 1.146 31.507 1.00 72.50 80 LYS A C 1
ATOM 657 O O . LYS A 1 80 ? -7.927 0.585 32.387 1.00 72.50 80 LYS A O 1
ATOM 662 N N . GLY A 1 81 ? -8.884 2.443 31.561 1.00 60.75 81 GLY A N 1
ATOM 663 C CA . GLY A 1 81 ? -8.658 3.276 32.742 1.00 60.75 81 GLY A CA 1
ATOM 664 C C . GLY A 1 81 ? -7.249 3.855 32.881 1.00 60.75 81 GLY A C 1
ATOM 665 O O . GLY A 1 81 ? -6.951 4.418 33.931 1.00 60.75 81 GLY A O 1
ATOM 666 N N . LEU A 1 82 ? -6.394 3.789 31.849 1.00 62.84 82 LEU A N 1
ATOM 667 C CA . LEU A 1 82 ? -5.199 4.642 31.789 1.00 62.84 82 LEU A CA 1
ATOM 668 C C . LEU A 1 82 ? -5.626 6.046 31.342 1.00 62.84 82 LEU A C 1
ATOM 670 O O . LEU A 1 82 ? -5.385 6.441 30.207 1.00 62.84 82 LEU A O 1
ATOM 674 N N . GLN A 1 83 ? -6.330 6.774 32.208 1.00 56.03 83 GLN A N 1
ATOM 675 C CA . GLN A 1 83 ? -6.627 8.185 31.970 1.00 56.03 83 GLN A CA 1
ATOM 676 C C . GLN A 1 83 ? -5.485 9.070 32.483 1.00 56.03 83 GLN A C 1
ATOM 678 O O . GLN A 1 83 ? -4.793 8.725 33.443 1.00 56.03 83 GLN A O 1
ATOM 683 N N . ASP A 1 84 ? -5.290 10.180 31.772 1.00 57.84 84 ASP A N 1
ATOM 684 C CA . ASP A 1 84 ? -4.304 11.247 31.952 1.00 57.84 84 ASP A CA 1
ATOM 685 C C . ASP A 1 84 ? -3.761 11.401 33.382 1.00 57.84 84 ASP A C 1
ATOM 687 O O . ASP A 1 84 ? -4.439 11.896 34.280 1.00 57.84 84 ASP A O 1
ATOM 691 N N . GLY A 1 85 ? -2.495 11.024 33.587 1.00 54.59 85 GLY A N 1
ATOM 692 C CA . GLY A 1 85 ? -1.737 11.448 34.770 1.00 54.59 85 GLY A CA 1
ATOM 693 C C . GLY A 1 85 ? -0.708 10.456 35.301 1.00 54.59 85 GLY A C 1
ATOM 694 O O . GLY A 1 85 ? 0.256 10.879 35.930 1.00 54.59 85 GLY A O 1
ATOM 695 N N . VAL A 1 86 ? -0.855 9.155 35.029 1.00 54.47 86 VAL A N 1
ATOM 696 C CA . VAL A 1 86 ? 0.071 8.126 35.546 1.00 54.47 86 VAL A CA 1
ATOM 697 C C . VAL A 1 86 ? 0.453 7.134 34.446 1.00 54.47 86 VAL A C 1
ATOM 699 O O . VAL A 1 86 ? 0.255 5.923 34.557 1.00 54.47 86 VAL A O 1
ATOM 702 N N . ILE A 1 87 ? 1.023 7.638 33.348 1.00 60.91 87 ILE A N 1
ATOM 703 C CA . ILE A 1 87 ? 1.746 6.781 32.398 1.00 60.91 87 ILE A CA 1
ATOM 704 C C . ILE A 1 87 ? 3.111 6.469 33.021 1.00 60.91 87 ILE A C 1
ATOM 706 O O . ILE A 1 87 ? 4.139 7.026 32.646 1.00 60.91 87 ILE A O 1
ATOM 710 N N . ASN A 1 88 ? 3.115 5.591 34.022 1.00 64.81 88 ASN A N 1
ATOM 711 C CA . ASN A 1 88 ? 4.352 5.008 34.516 1.00 64.81 88 ASN A CA 1
ATOM 712 C C . ASN A 1 88 ? 4.799 3.927 33.529 1.00 64.81 88 ASN A C 1
ATOM 714 O O . ASN A 1 88 ? 3.988 3.136 33.044 1.00 64.81 88 ASN A O 1
ATOM 718 N N . GLU A 1 89 ? 6.102 3.864 33.256 1.00 64.44 89 GLU A N 1
ATOM 719 C CA . GLU A 1 89 ? 6.695 2.885 32.335 1.00 64.44 89 GLU A CA 1
ATOM 720 C C . GLU A 1 89 ? 6.305 1.435 32.700 1.00 64.44 89 GLU A C 1
ATOM 722 O O . GLU A 1 89 ? 6.143 0.587 31.824 1.00 64.44 89 GLU A O 1
ATOM 727 N N . ALA A 1 90 ? 6.086 1.167 33.994 1.00 66.38 90 ALA A N 1
ATOM 728 C CA . ALA A 1 90 ? 5.596 -0.107 34.515 1.00 66.38 90 ALA A CA 1
ATOM 729 C C . ALA A 1 90 ? 4.180 -0.454 34.017 1.00 66.38 90 ALA A C 1
ATOM 731 O O . ALA A 1 90 ? 3.964 -1.557 33.523 1.00 66.38 90 ALA A O 1
ATOM 732 N N . ASN A 1 91 ? 3.248 0.501 34.060 1.00 68.69 91 ASN A N 1
ATOM 733 C CA . ASN A 1 91 ? 1.857 0.299 33.648 1.00 68.69 91 ASN A CA 1
ATOM 734 C C . ASN A 1 91 ? 1.762 0.091 32.129 1.00 68.69 91 ASN A C 1
ATOM 736 O O . ASN A 1 91 ? 0.961 -0.712 31.655 1.00 68.69 91 ASN A O 1
ATOM 740 N N . VAL A 1 92 ? 2.621 0.771 31.357 1.00 72.69 92 VAL A N 1
ATOM 741 C CA . VAL A 1 92 ? 2.730 0.561 29.905 1.00 72.69 92 VAL A CA 1
ATOM 742 C C . VAL A 1 92 ? 3.292 -0.828 29.602 1.00 72.69 92 VAL A C 1
ATOM 744 O O . VAL A 1 92 ? 2.746 -1.529 28.752 1.00 72.69 92 VAL A O 1
ATOM 747 N N . LYS A 1 93 ? 4.348 -1.260 30.307 1.00 73.00 93 LYS A N 1
ATOM 748 C CA . LYS A 1 93 ? 4.936 -2.600 30.133 1.00 73.00 93 LYS A CA 1
ATOM 749 C C . LYS A 1 93 ? 3.940 -3.705 30.467 1.00 73.00 93 LYS A C 1
ATOM 751 O O . LYS A 1 93 ? 3.813 -4.643 29.686 1.00 73.00 93 LYS A O 1
ATOM 756 N N . GLU A 1 94 ? 3.212 -3.579 31.571 1.00 72.12 94 GLU A N 1
ATOM 757 C CA . GLU A 1 94 ? 2.178 -4.540 31.964 1.00 72.12 94 GLU A CA 1
ATOM 758 C C . GLU A 1 94 ? 1.021 -4.574 30.955 1.00 72.12 94 GLU A C 1
ATOM 760 O O . GLU A 1 94 ? 0.570 -5.645 30.546 1.00 72.12 94 GLU A O 1
ATOM 765 N N . PHE A 1 95 ? 0.587 -3.410 30.467 1.00 72.25 95 PHE A N 1
ATOM 766 C CA . PHE A 1 95 ? -0.449 -3.336 29.443 1.00 72.25 95 PHE A CA 1
ATOM 767 C C . PHE A 1 95 ? -0.018 -3.992 28.126 1.00 72.25 95 PHE A C 1
ATOM 769 O O . PHE A 1 95 ? -0.767 -4.789 27.555 1.00 72.25 95 PHE A O 1
ATOM 776 N N . VAL A 1 96 ? 1.192 -3.685 27.645 1.00 75.25 96 VAL A N 1
ATOM 777 C CA . VAL A 1 96 ? 1.756 -4.285 26.426 1.00 75.25 96 VAL A CA 1
ATOM 778 C C . VAL A 1 96 ? 1.918 -5.794 26.605 1.00 75.25 96 VAL A C 1
ATOM 780 O O . VAL A 1 96 ? 1.550 -6.545 25.705 1.00 75.25 96 VAL A O 1
ATOM 783 N N . HIS A 1 97 ? 2.379 -6.243 27.773 1.00 75.31 97 HIS A N 1
ATOM 784 C CA . HIS A 1 97 ? 2.504 -7.658 28.125 1.00 75.31 97 HIS A CA 1
ATOM 785 C C . HIS A 1 97 ? 1.155 -8.395 28.110 1.00 75.31 97 HIS A C 1
ATOM 787 O O . HIS A 1 97 ? 1.070 -9.522 27.628 1.00 75.31 97 HIS A O 1
ATOM 793 N N . ASN A 1 98 ? 0.089 -7.762 28.603 1.00 74.56 98 ASN A N 1
ATOM 794 C CA . ASN A 1 98 ? -1.247 -8.363 28.626 1.00 74.56 98 ASN A CA 1
ATOM 795 C C . ASN A 1 98 ? -1.947 -8.335 27.258 1.00 74.56 98 ASN A C 1
ATOM 797 O O . ASN A 1 98 ? -2.838 -9.144 27.007 1.00 74.56 98 ASN A O 1
ATOM 801 N N . MET A 1 99 ? -1.577 -7.406 26.373 1.00 70.31 99 MET A N 1
ATOM 802 C CA . MET A 1 99 ? -2.170 -7.271 25.036 1.00 70.31 99 MET A CA 1
ATOM 803 C C . MET A 1 99 ? -1.401 -8.029 23.948 1.00 70.31 99 MET A C 1
ATOM 805 O O . MET A 1 99 ? -2.009 -8.431 22.956 1.00 70.31 99 MET A O 1
ATOM 809 N N . MET A 1 100 ? -0.089 -8.221 24.100 1.00 71.75 100 MET A N 1
ATOM 810 C CA . MET A 1 100 ? 0.747 -8.931 23.133 1.00 71.75 100 MET A CA 1
ATOM 811 C C . MET A 1 100 ? 1.233 -10.258 23.722 1.00 71.75 100 MET A C 1
ATOM 813 O O . MET A 1 100 ? 1.953 -10.253 24.719 1.00 71.75 100 MET A O 1
ATOM 817 N N . PRO A 1 101 ? 0.911 -11.411 23.110 1.00 64.44 101 PRO A N 1
ATOM 818 C CA . PRO A 1 101 ? 1.461 -12.678 23.564 1.00 64.44 101 PRO A CA 1
ATOM 819 C C . PRO A 1 101 ? 2.991 -12.669 23.433 1.00 64.44 101 PRO A C 1
ATOM 821 O O . PRO A 1 101 ? 3.550 -12.259 22.413 1.00 64.44 101 PRO A O 1
ATOM 824 N N . GLN A 1 102 ? 3.670 -13.173 24.466 1.00 59.50 102 GLN A N 1
ATOM 825 C CA . GLN A 1 102 ? 5.135 -13.218 24.618 1.00 59.50 102 GLN A CA 1
ATOM 826 C C . GLN A 1 102 ? 5.897 -13.894 23.464 1.00 59.50 102 GLN A C 1
ATOM 828 O O . GLN A 1 102 ? 7.121 -13.828 23.368 1.00 59.50 102 GLN A O 1
ATOM 833 N N . THR A 1 103 ? 5.182 -14.548 22.553 1.00 60.44 103 THR A N 1
ATOM 834 C CA . THR A 1 103 ? 5.731 -15.144 21.338 1.00 60.44 103 THR A CA 1
ATOM 835 C C . THR A 1 103 ? 6.262 -14.114 20.341 1.00 60.44 103 THR A C 1
ATOM 837 O O . THR A 1 103 ? 7.106 -14.480 19.534 1.00 60.44 103 THR A O 1
ATOM 840 N N . PHE A 1 104 ? 5.830 -12.847 20.399 1.00 57.00 104 PHE A N 1
ATOM 841 C CA . PHE A 1 104 ? 6.296 -11.798 19.476 1.00 57.00 104 PHE A CA 1
ATOM 842 C C . PHE A 1 104 ? 7.690 -11.237 19.800 1.00 57.00 104 PHE A C 1
ATOM 844 O O . PHE A 1 104 ? 8.362 -10.739 18.902 1.00 57.00 104 PHE A O 1
ATOM 851 N N . PHE A 1 105 ? 8.148 -11.328 21.054 1.00 54.69 105 PHE A N 1
ATOM 852 C CA . PHE A 1 105 ? 9.475 -10.843 21.468 1.00 54.69 105 PHE A CA 1
ATOM 853 C C . PHE A 1 105 ? 10.550 -11.931 21.460 1.00 54.69 105 PHE A C 1
ATOM 855 O O . PHE A 1 105 ? 11.704 -11.663 21.809 1.00 54.69 105 PHE A O 1
ATOM 862 N N . LYS A 1 106 ? 10.213 -13.158 21.038 1.00 53.81 106 LYS A N 1
ATOM 863 C CA . LYS A 1 106 ? 11.230 -14.156 20.714 1.00 53.81 106 LYS A CA 1
ATOM 864 C C . LYS A 1 106 ? 11.969 -13.651 19.484 1.00 53.81 106 LYS A C 1
ATOM 866 O O . LYS A 1 106 ? 11.494 -13.766 18.364 1.00 53.81 106 LYS A O 1
ATOM 871 N N . LYS A 1 107 ? 13.120 -13.031 19.737 1.00 49.22 107 LYS A N 1
ATOM 872 C CA . LYS A 1 107 ? 14.138 -12.703 18.748 1.00 49.22 107 LYS A CA 1
ATOM 873 C C . LYS A 1 107 ? 14.355 -13.960 17.910 1.00 49.22 107 LYS A C 1
ATOM 875 O O . LYS A 1 107 ? 14.949 -14.919 18.396 1.00 49.22 107 LYS A O 1
ATOM 880 N N . ASP A 1 108 ? 13.813 -13.975 16.697 1.00 48.22 108 ASP A N 1
ATOM 881 C CA . ASP A 1 108 ? 14.085 -15.018 15.721 1.00 48.22 108 ASP A CA 1
ATOM 882 C C . ASP A 1 108 ? 15.587 -14.973 15.415 1.00 48.22 108 ASP A C 1
ATOM 884 O O . ASP A 1 108 ? 16.048 -14.294 14.498 1.00 48.22 108 ASP A O 1
ATOM 888 N N . GLU A 1 109 ? 16.382 -15.714 16.187 1.00 48.06 109 GLU A N 1
ATOM 889 C CA . GLU A 1 109 ? 17.771 -16.034 15.845 1.00 48.06 109 GLU A CA 1
ATOM 890 C C . GLU A 1 109 ? 17.857 -16.951 14.604 1.00 48.06 109 GLU A C 1
ATOM 892 O O . GLU A 1 109 ? 18.936 -17.360 14.187 1.00 48.06 109 GLU A O 1
ATOM 897 N N . SER A 1 110 ? 16.725 -17.249 13.959 1.00 47.53 110 SER A N 1
ATOM 898 C CA . SER A 1 110 ? 16.602 -18.157 12.820 1.00 47.53 110 SER A CA 1
ATOM 899 C C . SER A 1 110 ? 16.583 -17.475 11.446 1.00 47.53 110 SER A C 1
ATOM 901 O O . SER A 1 110 ? 16.512 -18.169 10.432 1.00 47.53 110 SER A O 1
ATOM 903 N N . ALA A 1 111 ? 16.781 -16.154 11.341 1.00 45.84 111 ALA A N 1
ATOM 904 C CA . ALA A 1 111 ? 17.079 -15.507 10.052 1.00 45.84 111 ALA A CA 1
ATOM 905 C C . ALA A 1 111 ? 18.544 -15.731 9.595 1.00 45.84 111 ALA A C 1
ATOM 907 O O . ALA A 1 111 ? 19.190 -14.847 9.036 1.00 45.84 111 ALA A O 1
ATOM 908 N N . SER A 1 112 ? 19.073 -16.939 9.794 1.00 45.66 112 SER A N 1
ATOM 909 C CA . SER A 1 112 ? 20.289 -17.443 9.156 1.00 45.66 112 SER A CA 1
ATOM 910 C C . SER A 1 112 ? 19.901 -18.166 7.861 1.00 45.66 112 SER A C 1
ATOM 912 O O . SER A 1 112 ? 19.957 -19.389 7.756 1.00 45.66 112 SER A O 1
ATOM 914 N N . CYS A 1 113 ? 19.497 -17.410 6.845 1.00 36.03 113 CYS A N 1
ATOM 915 C CA . CYS A 1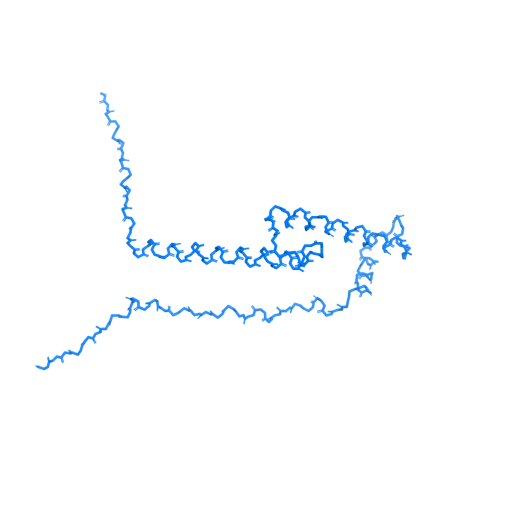 113 ? 19.473 -17.920 5.473 1.00 36.03 113 CYS A CA 1
ATOM 916 C C . CYS A 1 113 ? 19.946 -16.841 4.496 1.00 36.03 113 CYS A C 1
ATOM 918 O O . CYS A 1 113 ? 19.322 -16.535 3.485 1.00 36.03 113 CYS A O 1
ATOM 920 N N . PHE A 1 114 ? 21.087 -16.232 4.820 1.00 41.06 114 PHE A N 1
ATOM 921 C CA . PHE A 1 114 ? 21.971 -15.694 3.796 1.00 41.06 114 PHE A CA 1
ATOM 922 C C . PHE A 1 114 ? 22.976 -16.799 3.481 1.00 41.06 114 PHE A C 1
ATOM 924 O O . PHE A 1 114 ? 24.091 -16.833 4.002 1.00 41.06 114 PHE A O 1
ATOM 931 N N . GLU A 1 115 ? 22.535 -17.772 2.684 1.00 45.19 115 GLU A N 1
ATOM 932 C CA . GLU A 1 115 ? 23.421 -18.785 2.134 1.00 45.19 115 GLU A CA 1
ATOM 933 C C . GLU A 1 115 ? 24.500 -18.054 1.328 1.00 45.19 115 GLU A C 1
ATOM 935 O O . GLU A 1 115 ? 24.250 -17.477 0.266 1.00 45.19 115 GLU A O 1
ATOM 940 N N . LYS A 1 116 ? 25.711 -18.022 1.891 1.00 55.47 116 LYS A N 1
ATOM 941 C CA . LYS A 1 116 ? 26.934 -17.576 1.233 1.00 55.47 116 LYS A CA 1
ATOM 942 C C .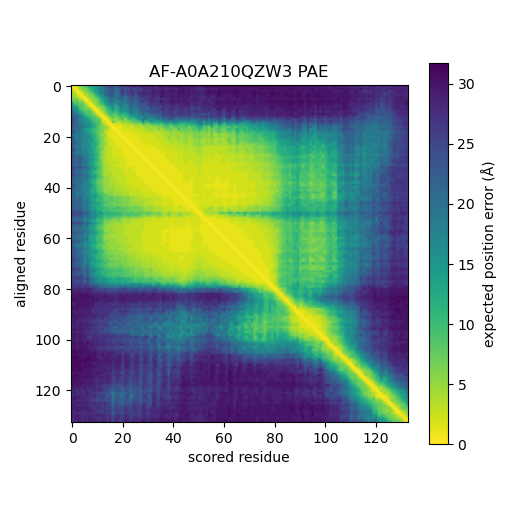 LYS A 1 116 ? 27.220 -18.509 0.054 1.00 55.47 116 LYS A C 1
ATOM 944 O O . LYS A 1 116 ? 28.148 -19.307 0.099 1.00 55.47 116 LYS A O 1
ATOM 949 N N . GLN A 1 117 ? 26.487 -18.377 -1.046 1.00 55.94 117 GLN A N 1
ATOM 950 C CA . GLN A 1 117 ? 26.960 -18.863 -2.337 1.00 55.94 117 GLN A CA 1
ATOM 951 C C . GLN A 1 117 ? 27.955 -17.846 -2.893 1.00 55.94 117 GLN A C 1
ATOM 953 O O . GLN A 1 117 ? 27.720 -17.166 -3.890 1.00 55.94 117 GLN A O 1
ATOM 958 N N . GLN A 1 118 ? 29.120 -17.777 -2.250 1.00 53.09 118 GLN A N 1
ATOM 959 C CA . GLN A 1 118 ? 30.343 -17.299 -2.880 1.00 53.09 118 GLN A CA 1
ATOM 960 C C . GLN A 1 118 ? 30.827 -18.395 -3.842 1.00 53.09 118 GLN A C 1
ATOM 962 O O . GLN A 1 118 ? 31.896 -18.974 -3.683 1.00 53.09 118 GLN A O 1
ATOM 967 N N . LYS A 1 119 ? 30.007 -18.729 -4.846 1.00 58.22 119 LYS A N 1
ATOM 968 C CA . LYS A 1 119 ? 30.485 -19.479 -6.002 1.00 58.22 119 LYS A CA 1
ATOM 969 C C . LYS A 1 119 ? 31.232 -18.470 -6.849 1.00 58.22 119 LYS A C 1
ATOM 971 O O . LYS A 1 119 ? 30.638 -17.552 -7.414 1.00 58.22 119 LYS A O 1
ATOM 976 N N . VAL A 1 120 ? 32.552 -18.613 -6.846 1.00 58.38 120 VAL A N 1
ATOM 977 C CA . VAL A 1 120 ? 33.464 -17.944 -7.769 1.00 58.38 120 VAL A CA 1
ATOM 978 C C . VAL A 1 120 ? 32.785 -17.886 -9.146 1.00 58.38 120 VAL A C 1
ATOM 980 O O . VAL A 1 120 ? 32.346 -18.932 -9.634 1.00 58.38 120 VAL A O 1
ATOM 983 N N . PRO A 1 121 ? 32.616 -16.698 -9.754 1.00 60.84 121 PRO A N 1
ATOM 984 C CA . PRO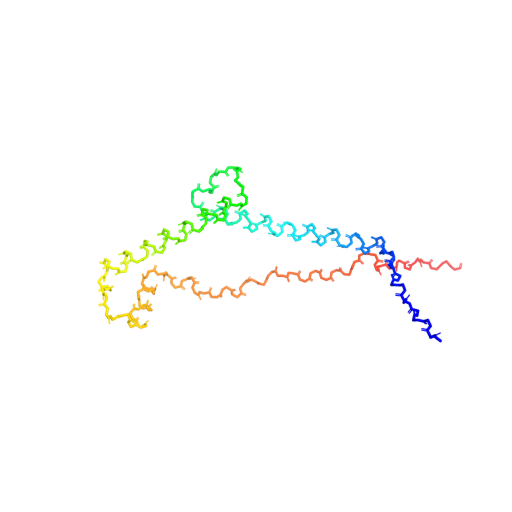 A 1 121 ? 31.964 -16.587 -11.047 1.00 60.84 121 PRO A CA 1
ATOM 985 C C . PRO A 1 121 ? 32.609 -17.543 -12.052 1.00 60.84 121 PRO A C 1
ATOM 987 O O . PRO A 1 121 ? 33.832 -17.591 -12.166 1.00 60.84 121 PRO A O 1
ATOM 990 N N . THR A 1 122 ? 31.792 -18.294 -12.788 1.00 60.59 122 THR A N 1
ATOM 991 C CA . THR A 1 122 ? 32.233 -19.368 -13.697 1.00 60.59 122 THR A CA 1
ATOM 992 C C . THR A 1 122 ? 33.239 -18.920 -14.762 1.00 60.59 122 THR A C 1
ATOM 994 O O . THR A 1 122 ? 33.960 -19.754 -15.298 1.00 60.59 122 THR A O 1
ATOM 997 N N . PHE A 1 123 ? 33.368 -17.616 -15.024 1.00 63.97 123 PHE A N 1
ATOM 998 C CA . PHE A 1 123 ? 34.400 -17.063 -15.905 1.00 63.97 123 PHE A CA 1
ATOM 999 C C . PHE A 1 123 ? 35.829 -17.094 -15.328 1.00 63.97 123 PHE A C 1
ATOM 1001 O O . PHE A 1 123 ? 36.772 -16.841 -16.071 1.00 63.97 123 PHE A O 1
ATOM 1008 N N . LEU A 1 124 ? 36.019 -17.385 -14.036 1.00 59.91 124 LEU A N 1
ATOM 1009 C CA . LEU A 1 124 ? 37.349 -17.541 -13.424 1.00 59.91 124 LEU A CA 1
ATOM 1010 C C . LEU A 1 124 ? 37.880 -18.983 -13.485 1.00 59.91 124 LEU A C 1
ATOM 1012 O O . LEU A 1 124 ? 39.033 -19.226 -13.134 1.00 59.91 124 LEU A O 1
ATOM 1016 N N . LEU A 1 125 ? 37.078 -19.946 -13.952 1.00 60.53 125 LEU A N 1
ATOM 1017 C CA . LEU A 1 125 ? 37.528 -21.320 -14.167 1.00 60.53 125 LEU A CA 1
ATOM 1018 C C . LEU A 1 125 ? 38.265 -21.406 -15.508 1.00 60.53 125 LEU A C 1
ATOM 1020 O O . LEU A 1 125 ? 37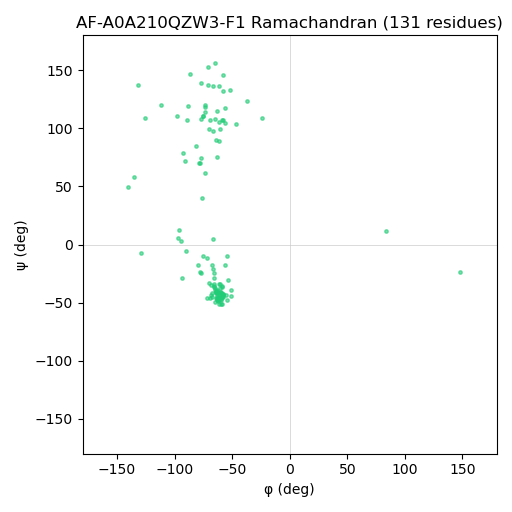.698 -21.744 -16.546 1.00 60.53 125 LEU A O 1
ATOM 1024 N N . GLN A 1 126 ? 39.554 -21.076 -15.484 1.00 59.16 126 GLN A N 1
ATOM 1025 C CA . GLN A 1 126 ? 40.447 -21.271 -16.618 1.00 59.16 126 GLN A CA 1
ATOM 1026 C C . GLN A 1 126 ? 40.686 -22.780 -16.789 1.00 59.16 126 GLN A C 1
ATOM 1028 O O . GLN A 1 126 ? 41.463 -23.394 -16.058 1.00 59.16 126 GLN A O 1
ATOM 1033 N N . ARG A 1 127 ? 39.970 -23.401 -17.736 1.00 53.25 127 ARG A N 1
ATOM 1034 C CA . ARG A 1 127 ? 40.213 -24.783 -18.169 1.00 53.25 127 ARG A CA 1
ATOM 1035 C C . ARG A 1 127 ? 41.664 -24.907 -18.639 1.00 53.25 127 ARG A C 1
ATOM 1037 O O . ARG A 1 127 ? 41.999 -24.470 -19.736 1.00 53.25 127 ARG A O 1
ATOM 1044 N N . ARG A 1 128 ? 42.524 -25.523 -17.825 1.00 53.69 128 ARG A N 1
ATOM 1045 C CA . ARG A 1 128 ? 43.781 -26.095 -18.315 1.00 53.69 128 ARG A CA 1
ATOM 1046 C C . ARG A 1 128 ? 43.410 -27.304 -19.172 1.00 53.69 128 ARG A C 1
ATOM 1048 O O . ARG A 1 128 ? 42.926 -28.301 -18.646 1.00 53.69 128 ARG A O 1
ATOM 1055 N N . GLY A 1 129 ? 43.550 -27.167 -20.488 1.00 55.81 129 GLY A N 1
ATOM 1056 C CA . GLY A 1 129 ? 43.457 -28.292 -21.415 1.00 55.81 129 GLY A CA 1
ATOM 1057 C C . GLY A 1 129 ? 44.600 -29.289 -21.181 1.00 55.81 129 GLY A C 1
ATOM 1058 O O . GLY A 1 129 ? 45.632 -28.908 -20.616 1.00 55.81 129 GLY A O 1
ATOM 1059 N N . PRO A 1 130 ? 44.424 -30.561 -21.574 1.00 57.62 130 PRO A N 1
ATOM 1060 C CA . PRO A 1 130 ? 45.461 -31.571 -21.429 1.00 57.62 130 PRO A CA 1
ATOM 1061 C C . PRO A 1 130 ? 46.642 -31.239 -22.348 1.00 57.62 130 PRO A C 1
ATOM 1063 O O . PRO A 1 130 ? 46.456 -30.850 -23.500 1.00 57.62 130 PRO A O 1
ATOM 1066 N N . LYS A 1 131 ? 47.862 -31.380 -21.824 1.00 55.44 131 LYS A N 1
ATOM 1067 C CA . LYS A 1 131 ? 49.089 -31.345 -22.623 1.00 55.44 131 LYS A CA 1
ATOM 1068 C C . LYS A 1 131 ? 49.174 -32.665 -23.390 1.00 55.44 131 LYS A C 1
ATOM 1070 O O . LYS A 1 131 ? 49.178 -33.719 -22.759 1.00 55.44 131 LYS A O 1
ATOM 1075 N N . SER A 1 132 ? 49.199 -32.604 -24.716 1.00 58.09 132 SER A N 1
ATOM 1076 C CA . SER A 1 132 ? 49.596 -33.735 -25.555 1.00 58.09 132 SER A CA 1
ATOM 1077 C C . SER A 1 132 ? 51.102 -33.969 -25.411 1.00 58.09 132 SER A C 1
ATOM 1079 O O . SER A 1 132 ? 51.860 -32.997 -25.350 1.00 58.09 132 SER A O 1
ATOM 1081 N N . LEU A 1 133 ? 51.473 -35.248 -25.301 1.00 54.09 133 LEU A N 1
ATOM 1082 C CA . LEU A 1 133 ? 52.838 -35.782 -25.346 1.00 54.09 133 LEU A CA 1
ATOM 1083 C C . LEU A 1 133 ? 53.535 -35.452 -26.669 1.00 54.09 133 LEU A C 1
ATOM 1085 O O . LEU A 1 133 ? 52.821 -35.405 -27.698 1.00 54.09 133 LEU A O 1
#